Protein AF-Q9NIV6-F1 (afdb_monomer_lite)

Sequence (113 aa):
MPMDESDEDIESDSLSNELERERRGLSKEERRLKNRRKNRCLRGFLQRYDEGATIENGEGKTETSYSATGGLAQSEEDYNFLRNECGLGKRRLILNGDTLTIRKRRKLYIISY

Organism: NCBI:txid1495004

Radius of gyration: 23.46 Å; chains: 1; bounding box: 80×43×37 Å

Secondary structure (DSSP, 8-state):
-------S----S-SHHHHHHHHHS--HHHHHHHHHHHHHHHHHHHTTS---EEEE-TTSPEEEEEE-SSHHHHHHHHHHHHHHTS---GGGEEEETTEEEEEETTEEEEEE-

Structure (mmCIF, N/CA/C/O backbone):
data_AF-Q9NIV6-F1
#
_entry.id   AF-Q9NIV6-F1
#
loop_
_atom_site.group_PDB
_atom_site.id
_atom_site.type_symbol
_atom_site.label_atom_id
_atom_site.label_alt_id
_atom_site.label_comp_id
_atom_site.label_asym_id
_atom_site.label_entity_id
_atom_site.label_seq_id
_atom_site.pdbx_PDB_ins_code
_atom_site.Cartn_x
_atom_site.Cartn_y
_atom_site.Cartn_z
_atom_site.occupancy
_atom_site.B_iso_or_equiv
_atom_site.auth_seq_id
_atom_site.auth_comp_id
_atom_site.auth_asym_id
_atom_site.auth_atom_id
_atom_site.pdbx_PDB_model_num
ATOM 1 N N . MET A 1 1 ? 65.606 -28.482 28.063 1.00 55.81 1 MET A N 1
ATOM 2 C CA . MET A 1 1 ? 64.648 -27.600 27.369 1.00 55.81 1 MET A CA 1
ATOM 3 C C . MET A 1 1 ? 63.784 -28.459 26.461 1.00 55.81 1 MET A C 1
ATOM 5 O O . MET A 1 1 ? 64.338 -28.991 25.507 1.00 55.81 1 MET A O 1
ATOM 9 N N . PRO A 1 2 ? 62.492 -28.645 26.764 1.00 47.53 2 PRO A N 1
ATOM 10 C CA . PRO A 1 2 ? 61.494 -29.042 25.780 1.00 47.53 2 PRO A CA 1
ATOM 11 C C . PRO A 1 2 ? 60.653 -27.816 25.380 1.00 47.53 2 PRO A C 1
ATOM 13 O O . PRO A 1 2 ? 60.210 -27.060 26.241 1.00 47.53 2 PRO A O 1
ATOM 16 N N . MET A 1 3 ? 60.515 -27.593 24.073 1.00 55.62 3 MET A N 1
ATOM 17 C CA . MET A 1 3 ? 59.511 -26.693 23.501 1.00 55.62 3 MET A CA 1
ATOM 18 C C . MET A 1 3 ? 58.144 -27.351 23.687 1.00 55.62 3 MET A C 1
ATOM 20 O O . MET A 1 3 ? 57.978 -28.488 23.247 1.00 55.62 3 MET A O 1
ATOM 24 N N . ASP A 1 4 ? 57.211 -26.656 24.332 1.00 50.91 4 ASP A N 1
ATOM 25 C CA . ASP A 1 4 ? 55.787 -26.987 24.280 1.00 50.91 4 ASP A CA 1
ATOM 26 C C . ASP A 1 4 ? 55.148 -25.984 23.314 1.00 50.91 4 ASP A C 1
ATOM 28 O O . ASP A 1 4 ? 55.119 -24.777 23.566 1.00 50.91 4 ASP A O 1
ATOM 32 N N . GLU A 1 5 ? 54.790 -26.489 22.138 1.00 51.00 5 GLU A N 1
ATOM 33 C CA . GLU A 1 5 ? 53.981 -25.804 21.137 1.00 51.00 5 GLU A CA 1
ATOM 34 C C . GLU A 1 5 ? 52.502 -25.876 21.553 1.00 51.00 5 GLU A C 1
ATOM 36 O O . GLU A 1 5 ? 52.114 -26.758 22.312 1.00 51.00 5 GLU A O 1
ATOM 41 N N . SER A 1 6 ? 51.679 -25.006 20.959 1.00 54.34 6 SER A N 1
ATOM 42 C CA . SER A 1 6 ? 50.201 -24.975 20.955 1.00 54.34 6 SER A CA 1
ATOM 43 C C . SER A 1 6 ? 49.475 -24.366 22.166 1.00 54.34 6 SER A C 1
ATOM 45 O O . SER A 1 6 ? 49.278 -25.006 23.189 1.00 54.34 6 SER A O 1
ATOM 47 N N . ASP A 1 7 ? 49.039 -23.109 22.017 1.00 51.19 7 ASP A N 1
ATOM 48 C CA . ASP A 1 7 ? 47.619 -22.733 21.826 1.00 51.19 7 ASP A CA 1
ATOM 49 C C . ASP A 1 7 ? 47.453 -21.215 22.021 1.00 51.19 7 ASP A C 1
ATOM 51 O O . ASP A 1 7 ? 47.022 -20.747 23.071 1.00 51.19 7 ASP A O 1
ATOM 55 N N . GLU A 1 8 ? 47.778 -20.425 20.995 1.00 48.47 8 GLU A N 1
ATOM 56 C CA . GLU A 1 8 ? 47.288 -19.046 20.905 1.00 48.47 8 GLU A CA 1
ATOM 57 C C . GLU A 1 8 ? 46.735 -18.784 19.496 1.00 48.47 8 GLU A C 1
ATOM 59 O O . GLU A 1 8 ? 47.408 -18.957 18.479 1.00 48.47 8 GLU A O 1
ATOM 64 N N . ASP A 1 9 ? 45.463 -18.384 19.499 1.00 50.97 9 ASP A N 1
ATOM 65 C CA . ASP A 1 9 ? 44.781 -17.565 18.501 1.00 50.97 9 ASP A CA 1
ATOM 66 C C . ASP A 1 9 ? 44.395 -18.201 17.156 1.00 50.97 9 ASP A C 1
ATOM 68 O O . ASP A 1 9 ? 44.767 -17.747 16.073 1.00 50.97 9 ASP A O 1
ATOM 72 N N . ILE A 1 10 ? 43.456 -19.157 17.204 1.00 49.16 10 ILE A N 1
ATOM 73 C CA . ILE A 1 10 ? 42.452 -19.253 16.130 1.00 49.16 10 ILE A CA 1
ATOM 74 C C . ILE A 1 10 ? 41.520 -18.043 16.278 1.00 49.16 10 ILE A C 1
ATOM 76 O O . ILE A 1 10 ? 40.480 -18.092 16.941 1.00 49.16 10 ILE A O 1
ATOM 80 N N . GLU A 1 11 ? 41.905 -16.932 15.649 1.00 47.06 11 GLU A N 1
ATOM 81 C CA . GLU A 1 11 ? 40.997 -15.828 15.362 1.00 47.06 11 GLU A CA 1
ATOM 82 C C . GLU A 1 11 ? 39.863 -16.327 14.457 1.00 47.06 11 GLU A C 1
ATOM 84 O O . GLU A 1 11 ? 39.944 -16.382 13.233 1.00 47.06 11 GLU A O 1
ATOM 89 N N . SER A 1 12 ? 38.784 -16.713 15.130 1.00 47.78 12 SER A N 1
ATOM 90 C CA . SER A 1 12 ? 37.422 -16.269 14.861 1.00 47.78 12 SER A CA 1
ATOM 91 C C . SER A 1 12 ? 36.996 -16.262 13.389 1.00 47.78 12 SER A C 1
ATOM 93 O O . SER A 1 12 ? 37.143 -15.288 12.652 1.00 47.78 12 SER A O 1
ATOM 95 N N . ASP A 1 13 ? 36.339 -17.360 13.044 1.00 47.62 13 ASP A N 1
ATOM 96 C CA . ASP A 1 13 ? 35.415 -17.680 11.954 1.00 47.62 13 ASP A CA 1
ATOM 97 C C . ASP A 1 13 ? 34.403 -16.557 11.568 1.00 47.62 13 ASP A C 1
ATOM 99 O O . ASP A 1 13 ? 33.182 -16.720 11.622 1.00 47.62 13 ASP A O 1
ATOM 103 N N . SER A 1 14 ? 34.886 -15.358 11.216 1.00 53.38 14 SER A N 1
ATOM 104 C CA . SER A 1 14 ? 34.078 -14.123 11.193 1.00 53.38 14 SER A CA 1
ATOM 105 C C . SER A 1 14 ? 34.157 -13.290 9.905 1.00 53.38 14 SER A C 1
ATOM 107 O O . SER A 1 14 ? 33.494 -12.258 9.814 1.00 53.38 14 SER A O 1
ATOM 109 N N . LEU A 1 15 ? 34.841 -13.763 8.855 1.00 47.44 15 LEU A N 1
ATOM 110 C CA . LEU A 1 15 ? 34.858 -13.092 7.538 1.00 47.44 15 LEU A CA 1
ATOM 111 C C . LEU A 1 15 ? 34.036 -13.809 6.451 1.00 47.44 15 LEU A C 1
ATOM 113 O O . LEU A 1 15 ? 33.582 -13.178 5.493 1.00 47.44 15 LEU A O 1
ATOM 117 N N . SER A 1 16 ? 33.762 -15.107 6.601 1.00 50.03 16 SER A N 1
ATOM 118 C CA . SER A 1 16 ? 33.111 -15.908 5.547 1.00 50.03 16 SER A CA 1
ATOM 119 C C . SER A 1 16 ? 31.611 -15.612 5.379 1.00 50.03 16 SER A C 1
ATOM 121 O O . SER A 1 16 ? 31.064 -15.736 4.284 1.00 50.03 16 SER A O 1
ATOM 123 N N . ASN A 1 17 ? 30.936 -15.145 6.434 1.00 53.22 17 ASN A N 1
ATOM 124 C CA . ASN A 1 17 ? 29.480 -14.938 6.441 1.00 53.22 17 ASN A CA 1
ATOM 125 C C . ASN A 1 17 ? 29.044 -13.567 5.861 1.00 53.22 17 ASN A C 1
ATOM 127 O O . ASN A 1 17 ? 27.891 -13.395 5.447 1.00 53.22 17 ASN A O 1
ATOM 131 N N . GLU A 1 18 ? 29.942 -12.570 5.807 1.00 49.38 18 GLU A N 1
ATOM 132 C CA . GLU A 1 18 ? 29.672 -11.285 5.132 1.00 49.38 18 GLU A CA 1
ATOM 133 C C . GLU A 1 18 ? 29.857 -11.383 3.609 1.00 49.38 18 GLU A C 1
ATOM 135 O O . GLU A 1 18 ? 28.992 -10.910 2.867 1.00 49.38 18 GLU A O 1
ATOM 140 N N . LEU A 1 19 ? 30.881 -12.101 3.135 1.00 50.09 19 LEU A N 1
ATOM 141 C CA . LEU A 1 19 ? 31.146 -12.318 1.705 1.00 50.09 19 LEU A CA 1
ATOM 142 C C . LEU A 1 19 ? 30.066 -13.166 1.003 1.00 50.09 19 LEU A C 1
ATOM 144 O O . LEU A 1 19 ? 29.680 -12.875 -0.134 1.00 50.09 19 LEU A O 1
ATOM 148 N N . GLU A 1 20 ? 29.498 -14.175 1.672 1.00 48.34 20 GLU A N 1
ATOM 149 C CA . GLU A 1 20 ? 28.370 -14.942 1.113 1.00 48.34 20 GLU A CA 1
ATOM 150 C C . GLU A 1 20 ? 27.058 -14.138 1.056 1.00 48.34 20 GLU A C 1
ATOM 152 O O . GLU A 1 20 ? 26.230 -14.343 0.160 1.00 48.34 20 GLU A O 1
ATOM 157 N N . ARG A 1 21 ? 26.874 -13.164 1.960 1.00 52.88 21 ARG A N 1
ATOM 158 C CA . ARG A 1 21 ? 25.747 -12.217 1.913 1.00 52.88 21 ARG A CA 1
ATOM 159 C C . ARG A 1 21 ? 25.842 -11.247 0.740 1.00 52.88 21 ARG A C 1
ATOM 161 O O . ARG A 1 21 ? 24.794 -10.860 0.215 1.00 52.88 21 ARG A O 1
ATOM 168 N N . GLU A 1 22 ? 27.052 -10.871 0.341 1.00 50.81 22 GLU A N 1
ATOM 169 C CA . GLU A 1 22 ? 27.306 -10.010 -0.820 1.00 50.81 22 GLU A CA 1
ATOM 170 C C . GLU A 1 22 ? 27.133 -10.762 -2.145 1.00 50.81 22 GLU A C 1
ATOM 172 O O . GLU A 1 22 ? 26.569 -10.215 -3.090 1.00 50.81 22 GLU A O 1
ATOM 177 N N . ARG A 1 23 ? 27.488 -12.054 -2.204 1.00 53.28 23 ARG A N 1
ATOM 178 C CA . ARG A 1 23 ? 27.339 -12.874 -3.423 1.00 53.28 23 ARG A CA 1
ATOM 179 C C . ARG A 1 23 ? 25.893 -13.197 -3.826 1.00 53.28 23 ARG A C 1
ATOM 181 O O . ARG A 1 23 ? 25.668 -13.632 -4.953 1.00 53.28 23 ARG A O 1
ATOM 188 N N . ARG A 1 24 ? 24.899 -13.003 -2.947 1.00 59.06 24 ARG A N 1
ATOM 189 C CA . ARG A 1 24 ? 23.476 -13.315 -3.230 1.00 59.06 24 ARG A CA 1
ATOM 190 C C . ARG A 1 24 ? 22.490 -12.184 -2.930 1.00 59.06 24 ARG A C 1
ATOM 192 O O . ARG A 1 24 ? 21.290 -12.349 -3.155 1.00 59.06 24 ARG A O 1
ATOM 199 N N . GLY A 1 25 ? 22.941 -11.037 -2.422 1.00 61.38 25 GLY A N 1
ATOM 200 C CA . GLY A 1 25 ? 22.039 -9.971 -1.996 1.00 61.38 25 GLY A CA 1
ATOM 201 C C . GLY A 1 25 ? 22.584 -8.573 -2.238 1.00 61.38 25 GLY A C 1
ATOM 202 O O . GLY A 1 25 ? 23.757 -8.316 -2.028 1.00 61.38 25 GLY A O 1
ATOM 203 N N . LEU A 1 26 ? 21.674 -7.655 -2.586 1.00 65.50 26 LEU A N 1
ATOM 204 C CA . LEU A 1 26 ? 21.927 -6.211 -2.672 1.00 65.50 26 LEU A CA 1
ATOM 205 C C . LEU A 1 26 ? 22.764 -5.719 -1.481 1.00 65.50 26 LEU A C 1
ATOM 207 O O . LEU A 1 26 ? 22.469 -6.103 -0.337 1.00 65.50 26 LEU A O 1
ATOM 211 N N . SER A 1 27 ? 23.714 -4.821 -1.739 1.00 79.31 27 SER A N 1
ATOM 212 C CA . SER A 1 27 ? 24.533 -4.155 -0.721 1.00 79.31 27 SER A CA 1
ATOM 213 C C . SER A 1 27 ? 23.661 -3.458 0.336 1.00 79.31 27 SER A C 1
ATOM 215 O O . SER A 1 27 ? 22.504 -3.088 0.090 1.00 79.31 27 SER A O 1
ATOM 217 N N . LYS A 1 28 ? 24.204 -3.253 1.547 1.00 79.31 28 LYS A N 1
ATOM 218 C CA . LYS A 1 28 ? 23.530 -2.504 2.629 1.00 79.31 28 LYS A CA 1
ATOM 219 C C . LYS A 1 28 ? 23.025 -1.142 2.118 1.00 79.31 28 LYS A C 1
ATOM 221 O O . LYS A 1 28 ? 21.909 -0.737 2.462 1.00 79.31 28 LYS A O 1
ATOM 226 N N . GLU A 1 29 ? 23.790 -0.467 1.263 1.00 79.75 29 GLU A N 1
ATOM 227 C CA . GLU A 1 29 ? 23.416 0.824 0.672 1.00 79.75 29 GLU A CA 1
ATOM 228 C C . GLU A 1 29 ? 22.297 0.703 -0.363 1.00 79.75 29 GLU A C 1
ATOM 230 O O . GLU A 1 29 ? 21.302 1.429 -0.293 1.00 79.75 29 GLU A O 1
ATOM 235 N N . GLU A 1 30 ? 22.381 -0.278 -1.257 1.00 78.94 30 GLU A N 1
ATOM 236 C CA . GLU A 1 30 ? 21.348 -0.544 -2.259 1.00 78.94 30 GLU A CA 1
ATOM 237 C C . GLU A 1 30 ? 20.009 -0.916 -1.610 1.00 78.94 30 GLU A C 1
ATOM 239 O O . GLU A 1 30 ? 18.945 -0.449 -2.031 1.00 78.94 30 GLU A O 1
ATOM 244 N N . ARG A 1 31 ? 20.034 -1.691 -0.516 1.00 80.12 31 ARG A N 1
ATOM 245 C CA . ARG A 1 31 ? 18.834 -1.999 0.282 1.00 80.12 31 ARG A CA 1
ATOM 246 C C . ARG A 1 31 ? 18.219 -0.737 0.879 1.00 80.12 31 ARG A C 1
ATOM 248 O O . ARG A 1 31 ? 16.994 -0.579 0.851 1.00 80.12 31 ARG A O 1
ATOM 255 N N . ARG A 1 32 ? 19.044 0.173 1.411 1.00 81.75 32 ARG A N 1
ATOM 256 C CA . ARG A 1 32 ? 18.583 1.468 1.942 1.00 81.75 32 ARG A CA 1
ATOM 257 C C . ARG A 1 32 ? 17.961 2.315 0.835 1.00 81.75 32 ARG A C 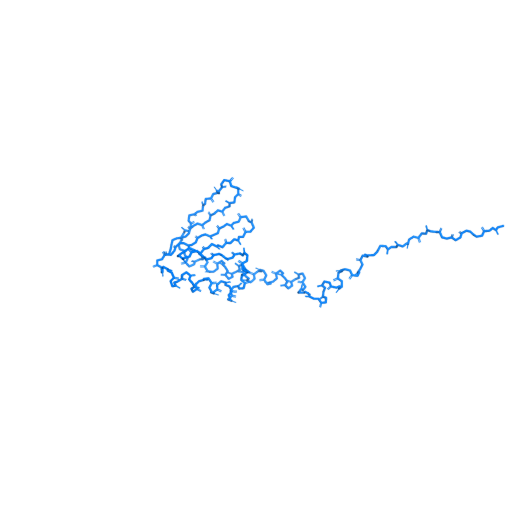1
ATOM 259 O O . ARG A 1 32 ? 16.864 2.841 1.030 1.00 81.75 32 ARG A O 1
ATOM 266 N N . LEU A 1 33 ? 18.607 2.402 -0.326 1.00 84.38 33 LEU A N 1
ATOM 267 C CA . LEU A 1 33 ? 18.133 3.184 -1.467 1.00 84.38 33 LEU A CA 1
ATOM 268 C C . LEU A 1 33 ? 16.804 2.642 -2.010 1.00 84.38 33 LEU A C 1
ATOM 270 O O . LEU A 1 33 ? 15.847 3.399 -2.192 1.00 84.38 33 LEU A O 1
ATOM 274 N N . LYS A 1 34 ? 16.698 1.316 -2.156 1.00 82.12 34 LYS A N 1
ATOM 275 C CA . LYS A 1 34 ? 15.464 0.631 -2.550 1.00 82.12 34 LYS A CA 1
ATOM 276 C C . LYS A 1 34 ? 14.340 0.933 -1.562 1.00 82.12 34 LYS A C 1
ATOM 278 O O . LYS A 1 34 ? 13.267 1.365 -1.970 1.00 82.12 34 LYS A O 1
ATOM 283 N N . ASN A 1 35 ? 14.588 0.810 -0.258 1.00 84.19 35 ASN A N 1
ATOM 284 C CA . ASN A 1 35 ? 13.589 1.129 0.766 1.00 84.19 35 ASN A CA 1
ATOM 285 C C . ASN A 1 35 ? 13.173 2.610 0.770 1.00 84.19 35 ASN A C 1
ATOM 287 O O . ASN A 1 35 ? 11.995 2.904 0.979 1.00 84.19 35 ASN A O 1
ATOM 291 N N . ARG A 1 36 ? 14.102 3.543 0.516 1.00 86.38 36 ARG A N 1
ATOM 292 C CA . ARG A 1 36 ? 13.786 4.973 0.357 1.00 86.38 36 ARG A CA 1
ATOM 293 C C . ARG A 1 36 ? 12.845 5.208 -0.825 1.00 86.38 36 ARG A C 1
ATOM 295 O O . ARG A 1 36 ? 11.843 5.894 -0.642 1.00 86.38 36 ARG A O 1
ATOM 302 N N . ARG A 1 37 ? 13.106 4.590 -1.984 1.00 87.12 37 ARG A N 1
ATOM 303 C CA . ARG A 1 37 ? 12.227 4.675 -3.168 1.00 87.12 37 ARG A CA 1
ATOM 304 C C . ARG A 1 37 ? 10.822 4.143 -2.874 1.00 87.12 37 ARG A C 1
ATOM 306 O O . ARG A 1 37 ? 9.855 4.866 -3.090 1.00 87.12 37 ARG A O 1
ATOM 313 N N . LYS A 1 38 ? 10.706 2.954 -2.265 1.00 87.12 38 LYS A N 1
ATOM 314 C CA . LYS A 1 38 ? 9.400 2.378 -1.874 1.00 87.12 38 LYS A CA 1
ATOM 315 C C . LYS A 1 38 ? 8.623 3.288 -0.924 1.00 87.12 38 LYS A C 1
ATOM 317 O O . LYS A 1 38 ? 7.425 3.488 -1.080 1.00 87.12 38 LYS A O 1
ATOM 322 N N . ASN A 1 39 ? 9.307 3.846 0.076 1.00 86.19 39 ASN A N 1
ATOM 323 C CA . ASN A 1 39 ? 8.681 4.747 1.041 1.00 86.19 39 ASN A CA 1
ATOM 324 C C . ASN A 1 39 ? 8.249 6.074 0.408 1.00 86.19 39 ASN A C 1
ATOM 326 O O . ASN A 1 39 ? 7.234 6.617 0.831 1.00 86.19 39 ASN A O 1
ATOM 330 N N . ARG A 1 40 ? 9.006 6.594 -0.566 1.00 88.75 40 ARG A N 1
ATOM 331 C CA . ARG A 1 40 ? 8.635 7.796 -1.321 1.00 88.75 40 ARG A CA 1
ATOM 332 C C . ARG A 1 40 ? 7.386 7.544 -2.166 1.00 88.75 40 ARG A C 1
ATOM 334 O O . ARG A 1 40 ? 6.457 8.330 -2.073 1.00 88.75 40 ARG A O 1
ATOM 341 N N . CYS A 1 41 ? 7.350 6.427 -2.894 1.00 89.25 41 CYS A N 1
ATOM 342 C CA . CYS A 1 41 ? 6.197 6.012 -3.698 1.00 89.25 41 CYS A CA 1
ATOM 343 C C . CYS A 1 41 ? 4.933 5.872 -2.837 1.00 89.25 41 CYS A C 1
ATOM 345 O O . CYS A 1 41 ? 3.930 6.518 -3.107 1.00 89.25 41 CYS A O 1
ATOM 347 N N . LEU A 1 42 ? 5.027 5.144 -1.716 1.00 87.88 42 LEU A N 1
ATOM 348 C CA . LEU A 1 42 ? 3.916 5.006 -0.771 1.00 87.88 42 LEU A CA 1
ATOM 349 C C . LEU A 1 42 ? 3.446 6.357 -0.211 1.00 87.88 42 LEU A C 1
ATOM 351 O O . LEU A 1 42 ? 2.253 6.568 -0.068 1.00 87.88 42 LEU A O 1
ATOM 355 N N . ARG A 1 43 ? 4.366 7.270 0.128 1.00 86.69 43 ARG A N 1
ATOM 356 C CA . ARG A 1 43 ? 3.982 8.605 0.614 1.00 86.69 43 ARG A CA 1
ATOM 357 C C . ARG A 1 43 ? 3.230 9.401 -0.449 1.00 86.69 43 ARG A C 1
ATOM 359 O O . ARG A 1 43 ? 2.220 9.993 -0.109 1.00 86.69 43 ARG A O 1
ATOM 366 N N . GLY A 1 44 ? 3.707 9.396 -1.694 1.00 86.62 44 GLY A N 1
ATOM 367 C CA . GLY A 1 44 ? 3.028 10.080 -2.798 1.00 86.62 44 GLY A CA 1
ATOM 368 C C . GLY A 1 44 ? 1.661 9.472 -3.111 1.00 86.62 44 GLY A C 1
ATOM 369 O O . GLY A 1 44 ? 0.726 10.200 -3.408 1.00 86.62 44 GLY A O 1
ATOM 370 N N . PHE A 1 45 ? 1.526 8.151 -2.979 1.00 87.19 45 PHE A N 1
ATOM 371 C CA . PHE A 1 45 ? 0.240 7.469 -3.091 1.00 87.19 45 PHE A CA 1
ATOM 372 C C . PHE A 1 45 ? -0.731 7.895 -1.981 1.00 87.19 45 PHE A C 1
ATOM 374 O O . PHE A 1 45 ? -1.839 8.320 -2.271 1.00 87.19 45 PHE A O 1
ATOM 381 N N . LEU A 1 46 ? -0.293 7.862 -0.717 1.00 85.25 46 LEU A N 1
ATOM 382 C CA . LEU A 1 46 ? -1.131 8.256 0.421 1.00 85.25 46 LEU A CA 1
ATOM 383 C C . LEU A 1 46 ? -1.520 9.741 0.402 1.00 85.25 46 LEU A C 1
ATOM 385 O O . LEU A 1 46 ? -2.559 10.086 0.939 1.00 85.25 46 LEU A O 1
ATOM 389 N N . GLN A 1 47 ? -0.716 10.609 -0.220 1.00 83.50 47 GLN A N 1
ATOM 390 C CA . GLN A 1 47 ? -1.053 12.025 -0.419 1.00 83.50 47 GLN A CA 1
ATOM 391 C C . GLN A 1 47 ? -2.235 12.253 -1.371 1.00 83.50 47 GLN A C 1
ATOM 393 O O . GLN A 1 47 ? -2.737 13.368 -1.421 1.00 83.50 47 GLN A O 1
ATOM 398 N N . ARG A 1 48 ? -2.654 11.240 -2.143 1.00 81.44 48 ARG A N 1
ATOM 399 C CA . ARG A 1 48 ? -3.835 11.335 -3.016 1.00 81.44 48 ARG A CA 1
ATOM 400 C C . ARG A 1 48 ? -5.151 11.257 -2.245 1.00 81.44 48 ARG A C 1
ATOM 402 O O . ARG A 1 48 ? -6.171 11.655 -2.789 1.00 81.44 48 ARG A O 1
ATOM 409 N N . TYR A 1 49 ? -5.124 10.718 -1.029 1.00 75.38 49 TYR A N 1
ATOM 410 C CA . TYR A 1 49 ? -6.288 10.631 -0.158 1.00 75.38 49 TYR A CA 1
ATOM 411 C C . TYR A 1 49 ? -6.221 11.795 0.833 1.00 75.38 49 TYR A C 1
ATOM 413 O O . TYR A 1 49 ? -5.183 11.995 1.474 1.00 75.38 49 TYR A O 1
ATOM 421 N N . ASP A 1 50 ? -7.307 12.564 0.933 1.00 61.12 50 ASP A N 1
ATOM 422 C CA . ASP A 1 50 ? -7.442 13.655 1.906 1.00 61.12 50 ASP A CA 1
ATOM 423 C C . ASP A 1 50 ? -7.329 13.145 3.359 1.00 61.12 50 ASP A C 1
ATOM 425 O O . ASP A 1 50 ? -7.340 11.937 3.605 1.00 61.12 50 ASP A O 1
ATOM 429 N N . GLU A 1 51 ? -7.144 14.078 4.308 1.00 64.50 51 GLU A N 1
ATOM 430 C CA . GLU A 1 51 ? -6.754 13.870 5.717 1.00 64.50 51 GLU A CA 1
ATOM 431 C C . GLU A 1 51 ? -7.241 12.546 6.335 1.00 64.50 51 GLU A C 1
ATOM 433 O O . GLU A 1 51 ? -8.344 12.430 6.865 1.00 64.50 51 GLU A O 1
ATOM 438 N N . GLY A 1 52 ? -6.371 11.533 6.309 1.00 67.94 52 GLY A N 1
ATOM 439 C CA . GLY A 1 52 ? -6.642 10.261 6.965 1.00 67.94 52 GLY A CA 1
ATOM 440 C C . GLY A 1 52 ? -6.731 10.433 8.479 1.00 67.94 52 GLY A C 1
ATOM 441 O O . GLY A 1 52 ? -5.803 10.948 9.116 1.00 67.94 52 GLY A O 1
ATOM 442 N N . ALA A 1 53 ? -7.818 9.948 9.073 1.00 74.00 53 ALA A N 1
ATOM 443 C CA . ALA A 1 53 ? -7.995 9.947 10.517 1.00 74.00 53 ALA A CA 1
ATOM 444 C C . ALA A 1 53 ? -6.941 9.032 11.148 1.00 74.00 53 ALA A C 1
ATOM 446 O O . ALA A 1 53 ? -6.876 7.841 10.845 1.00 74.00 53 ALA A O 1
ATOM 447 N N . THR A 1 54 ? -6.081 9.595 11.999 1.00 79.38 54 THR A N 1
ATOM 448 C CA . THR A 1 54 ? -4.993 8.852 12.642 1.00 79.38 54 THR A CA 1
ATOM 449 C C . THR A 1 54 ? -5.311 8.602 14.112 1.00 79.38 54 THR A C 1
ATOM 451 O O . THR A 1 54 ? -5.496 9.549 14.869 1.00 79.38 54 THR A O 1
ATOM 454 N N . ILE A 1 55 ? -5.348 7.334 14.517 1.00 80.44 55 ILE A N 1
ATOM 455 C CA . ILE A 1 55 ? -5.694 6.878 15.867 1.00 80.44 55 ILE A CA 1
ATOM 456 C C . ILE A 1 55 ? -4.612 5.902 16.350 1.00 80.44 55 ILE A C 1
ATOM 458 O O . ILE A 1 55 ? -4.023 5.162 15.562 1.00 80.44 55 ILE A O 1
ATOM 462 N N . GLU A 1 56 ? -4.302 5.892 17.646 1.00 80.06 56 GLU A N 1
ATOM 463 C CA . GLU A 1 56 ? -3.488 4.825 18.235 1.00 80.06 56 GLU A CA 1
ATOM 464 C C . GLU A 1 56 ? -4.376 3.643 18.637 1.00 80.06 56 GLU A C 1
ATOM 466 O O . GLU A 1 56 ? -5.297 3.785 19.437 1.00 80.06 56 GLU A O 1
ATOM 471 N N . ASN A 1 57 ? -4.091 2.464 18.087 1.00 74.81 57 ASN A N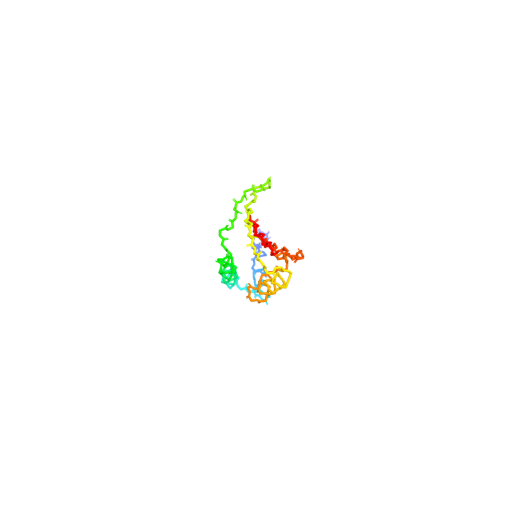 1
ATOM 472 C CA . ASN A 1 57 ? -4.783 1.231 18.452 1.00 74.81 57 ASN A CA 1
ATOM 473 C C . ASN A 1 57 ? -4.314 0.697 19.808 1.00 74.81 57 ASN A C 1
ATOM 475 O O . ASN A 1 57 ? -3.189 0.956 20.236 1.00 74.81 57 ASN A O 1
ATOM 479 N N . GLY A 1 58 ? -5.121 -0.184 20.414 1.00 68.00 58 GLY A N 1
ATOM 480 C CA . GLY A 1 58 ? -4.826 -0.856 21.691 1.00 68.00 58 GLY A CA 1
ATOM 481 C C . GLY A 1 58 ? -3.529 -1.683 21.730 1.00 68.00 58 GLY A C 1
ATOM 482 O O . GLY A 1 58 ? -3.066 -2.052 22.802 1.00 68.00 58 GLY A O 1
ATOM 483 N N . GLU A 1 59 ? -2.897 -1.935 20.579 1.00 73.62 59 GLU A N 1
ATOM 484 C CA . GLU A 1 59 ? -1.571 -2.564 20.469 1.00 73.62 59 GLU A CA 1
ATOM 485 C C . GLU A 1 59 ? -0.396 -1.554 20.462 1.00 73.62 59 GLU A C 1
ATOM 487 O O . GLU A 1 59 ? 0.746 -1.936 20.194 1.00 73.62 59 GLU A O 1
ATOM 492 N N . GLY A 1 60 ? -0.654 -0.255 20.663 1.00 78.62 60 GLY A N 1
ATOM 493 C CA . GLY A 1 60 ? 0.352 0.816 20.577 1.00 78.62 60 GLY A CA 1
ATOM 494 C C . GLY A 1 60 ? 0.844 1.096 19.149 1.00 78.62 60 GLY A C 1
ATOM 495 O O . GLY A 1 60 ? 1.968 1.563 18.941 1.00 78.62 60 GLY A O 1
ATOM 496 N N . LYS A 1 61 ? 0.038 0.751 18.136 1.00 81.00 61 LYS A N 1
ATOM 497 C CA . LYS A 1 61 ? 0.318 1.027 16.718 1.00 81.00 61 LYS A CA 1
ATOM 498 C C . LYS A 1 61 ? -0.519 2.206 16.252 1.00 81.00 61 LYS A C 1
ATOM 500 O O . LYS A 1 61 ? -1.702 2.274 16.557 1.00 81.00 61 LYS A O 1
ATOM 505 N N . THR A 1 62 ? 0.079 3.075 15.447 1.00 83.00 62 THR A N 1
ATOM 506 C CA . THR A 1 62 ? -0.643 4.173 14.805 1.00 83.00 62 THR A CA 1
ATOM 507 C C . THR A 1 62 ? -1.394 3.643 13.587 1.00 83.00 62 THR A C 1
ATOM 509 O O . THR A 1 62 ? -0.764 3.173 12.638 1.00 83.00 62 THR A O 1
ATOM 512 N N . GLU A 1 63 ? -2.713 3.703 13.607 1.00 86.62 63 GLU A N 1
ATOM 513 C CA . GLU A 1 63 ? -3.587 3.411 12.479 1.00 86.62 63 GLU A CA 1
ATOM 514 C C . GLU A 1 63 ? -4.010 4.716 11.813 1.00 86.62 63 GLU A C 1
ATOM 516 O O . GLU A 1 63 ? -4.394 5.661 12.492 1.00 86.62 63 GLU A O 1
ATOM 521 N N . THR A 1 64 ? -3.903 4.789 10.492 1.00 86.38 64 THR A N 1
ATOM 522 C CA . THR A 1 64 ? -4.423 5.904 9.705 1.00 86.38 64 THR A CA 1
ATOM 523 C C . THR A 1 64 ? -5.426 5.358 8.706 1.00 86.38 64 THR A C 1
ATOM 525 O O . THR A 1 64 ? -5.056 4.553 7.846 1.00 86.38 64 THR A O 1
ATOM 528 N N . SER A 1 65 ? -6.666 5.811 8.815 1.00 86.81 65 SER A N 1
ATOM 529 C CA . SER A 1 65 ? -7.777 5.350 7.992 1.00 86.81 65 SER A CA 1
ATOM 530 C C . SER A 1 65 ? -8.176 6.427 6.992 1.00 86.81 65 SER A C 1
ATOM 532 O O . SER A 1 65 ? -8.337 7.590 7.356 1.00 86.81 65 SER A O 1
ATOM 534 N N . TYR A 1 66 ? -8.318 6.030 5.733 1.00 87.62 66 TYR A N 1
ATOM 535 C CA . TYR A 1 66 ? -8.716 6.874 4.615 1.00 87.62 66 TYR A CA 1
ATOM 536 C C . TYR A 1 66 ? -10.006 6.333 4.007 1.00 87.62 66 TYR A C 1
ATOM 538 O O . TYR A 1 66 ? -10.179 5.119 3.887 1.00 87.62 66 TYR A O 1
ATOM 546 N N . SER A 1 67 ? -10.883 7.239 3.592 1.00 83.69 67 SER A N 1
ATOM 547 C CA . SER A 1 67 ? -12.080 6.935 2.812 1.00 83.69 67 SER A CA 1
ATOM 548 C C . SER A 1 67 ? -11.877 7.368 1.361 1.00 83.69 67 SER A C 1
ATOM 550 O O . SER A 1 67 ? -11.511 8.516 1.105 1.00 83.69 67 SER A O 1
ATOM 552 N N . ALA A 1 68 ? -12.135 6.464 0.428 1.00 82.56 68 ALA A N 1
ATOM 553 C CA . ALA A 1 68 ? -12.128 6.672 -1.012 1.00 82.56 68 ALA A CA 1
ATOM 554 C C . ALA A 1 68 ? -13.493 6.262 -1.596 1.00 82.56 68 ALA A C 1
ATOM 556 O O . ALA A 1 68 ? -14.310 5.690 -0.886 1.00 82.56 68 ALA A O 1
ATOM 557 N N . THR A 1 69 ? -13.769 6.605 -2.857 1.00 80.94 69 THR A N 1
ATOM 558 C CA . THR A 1 69 ? -15.095 6.413 -3.484 1.00 80.94 69 THR A CA 1
ATOM 559 C C . THR A 1 69 ? -15.107 5.447 -4.673 1.00 80.94 69 THR A C 1
ATOM 561 O O . THR A 1 69 ? -16.140 5.298 -5.326 1.00 80.94 69 THR A O 1
ATOM 564 N N . GLY A 1 70 ? -13.976 4.830 -5.024 1.00 76.75 70 GLY A N 1
ATOM 565 C CA . GLY A 1 70 ? -13.865 4.019 -6.244 1.00 76.75 70 GLY A CA 1
ATOM 566 C C . GLY A 1 70 ? -14.231 2.544 -6.116 1.00 76.75 70 GLY A C 1
ATOM 567 O O . GLY A 1 70 ? -14.101 1.817 -7.104 1.00 76.75 70 GLY A O 1
ATOM 568 N N . GLY A 1 71 ? -14.672 2.086 -4.943 1.00 86.06 71 GLY A N 1
ATOM 569 C CA . GLY A 1 71 ? -15.047 0.699 -4.686 1.00 86.06 71 GLY A CA 1
ATOM 570 C C . GLY A 1 71 ? -13.975 -0.345 -5.037 1.00 86.06 71 GLY A C 1
ATOM 571 O O . GLY A 1 71 ? -12.771 -0.089 -5.071 1.00 86.06 71 GLY A O 1
ATOM 572 N N . LEU A 1 72 ? -14.450 -1.561 -5.327 1.00 87.88 72 LEU A N 1
ATOM 573 C CA . LEU A 1 72 ? -13.640 -2.764 -5.576 1.00 87.88 72 LEU A CA 1
ATOM 574 C C . LEU A 1 72 ? -12.666 -2.651 -6.762 1.00 87.88 72 LEU A C 1
ATOM 576 O O . LEU A 1 72 ? -11.550 -3.155 -6.699 1.00 87.88 72 LEU A O 1
ATOM 580 N N . ALA A 1 73 ? -13.073 -2.002 -7.854 1.00 87.06 73 ALA A N 1
ATOM 581 C CA . ALA A 1 73 ? -12.214 -1.884 -9.034 1.00 87.06 73 ALA A CA 1
ATOM 582 C C . ALA A 1 73 ? -10.988 -1.007 -8.736 1.00 87.06 73 ALA A C 1
ATOM 584 O O . ALA A 1 73 ? -9.859 -1.375 -9.064 1.00 87.06 73 ALA A O 1
ATOM 585 N N . GLN A 1 74 ? -11.195 0.118 -8.043 1.00 87.94 74 GLN A N 1
ATOM 586 C CA . GLN A 1 74 ? -10.101 1.010 -7.675 1.00 87.94 74 GLN A CA 1
ATOM 587 C C . GLN A 1 74 ? -9.208 0.396 -6.585 1.00 87.94 74 GLN A C 1
ATOM 589 O O . GLN A 1 74 ? -7.987 0.551 -6.638 1.00 87.94 74 GLN A O 1
ATOM 594 N N . SER A 1 75 ? -9.776 -0.371 -5.644 1.00 88.50 75 SER A N 1
ATOM 595 C CA . SER A 1 75 ? -8.989 -1.060 -4.613 1.00 88.50 75 SER A CA 1
ATOM 596 C C . SER A 1 75 ? -8.019 -2.096 -5.211 1.00 88.50 75 SER A C 1
ATOM 598 O O . SER A 1 75 ? -6.870 -2.209 -4.765 1.00 88.50 75 SER A O 1
ATOM 600 N N . GLU A 1 76 ? -8.434 -2.816 -6.259 1.00 90.38 76 GLU A N 1
ATOM 601 C CA . GLU A 1 76 ? -7.582 -3.749 -7.004 1.00 90.38 76 GLU A CA 1
ATOM 602 C C . GLU A 1 76 ? -6.488 -3.037 -7.809 1.00 90.38 76 GLU A C 1
ATOM 604 O O . GLU A 1 76 ? -5.323 -3.458 -7.780 1.00 90.38 76 GLU A O 1
ATO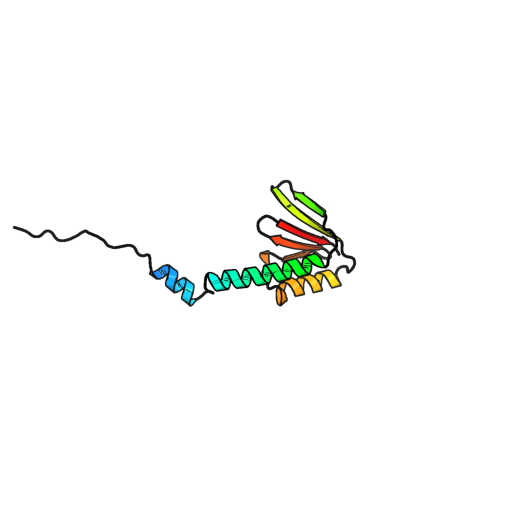M 609 N N . GLU A 1 77 ? -6.830 -1.950 -8.505 1.00 90.25 77 GLU A N 1
ATOM 610 C CA . GLU A 1 77 ? -5.864 -1.119 -9.234 1.00 90.25 77 GLU A CA 1
ATOM 611 C C . GLU A 1 77 ? -4.784 -0.573 -8.297 1.00 90.25 77 GLU A C 1
ATOM 613 O O . GLU A 1 77 ? -3.586 -0.717 -8.565 1.00 90.25 77 GLU A O 1
ATOM 618 N N . ASP A 1 78 ? -5.189 -0.044 -7.146 1.00 89.19 78 ASP A N 1
ATOM 619 C CA . ASP A 1 78 ? -4.281 0.523 -6.157 1.00 89.19 78 ASP A CA 1
ATOM 620 C C . ASP A 1 78 ? -3.417 -0.544 -5.473 1.00 89.19 78 ASP A C 1
ATOM 622 O O . ASP A 1 78 ? -2.214 -0.344 -5.252 1.00 89.19 78 ASP A O 1
ATOM 626 N N . TYR A 1 79 ? -3.972 -1.731 -5.209 1.00 90.25 79 TYR A N 1
ATOM 627 C CA . TYR A 1 79 ? -3.187 -2.880 -4.760 1.00 90.25 79 TYR A CA 1
ATOM 628 C C . TYR A 1 79 ? -2.102 -3.249 -5.783 1.00 90.25 79 TYR A C 1
ATOM 630 O O . TYR A 1 79 ? -0.934 -3.455 -5.418 1.00 90.25 79 TYR A O 1
ATOM 638 N N . ASN A 1 80 ? -2.471 -3.314 -7.064 1.00 90.06 80 ASN A N 1
ATOM 639 C CA . ASN A 1 80 ? -1.555 -3.644 -8.150 1.00 90.06 80 ASN A CA 1
ATOM 640 C C . ASN A 1 80 ? -0.480 -2.566 -8.328 1.00 90.06 80 ASN A C 1
ATOM 642 O O . ASN A 1 80 ? 0.700 -2.909 -8.451 1.00 90.06 80 ASN A O 1
ATOM 646 N N . PHE A 1 81 ? -0.841 -1.287 -8.241 1.00 90.56 81 PHE A N 1
ATOM 647 C CA . PHE A 1 81 ? 0.090 -0.161 -8.268 1.00 90.56 81 PHE A CA 1
ATOM 648 C C . PHE A 1 81 ? 1.116 -0.254 -7.130 1.00 90.56 81 PHE A C 1
ATOM 650 O O . PHE A 1 81 ? 2.332 -0.241 -7.347 1.00 90.56 81 PHE A O 1
ATOM 657 N N . LEU A 1 82 ? 0.659 -0.444 -5.890 1.00 89.12 82 LEU A N 1
ATOM 658 C CA . LEU A 1 82 ? 1.551 -0.537 -4.734 1.00 89.12 82 LEU A CA 1
ATOM 659 C C . LEU A 1 82 ? 2.476 -1.761 -4.793 1.00 89.12 82 LEU A C 1
ATOM 661 O O . LEU A 1 82 ? 3.619 -1.719 -4.312 1.00 89.12 82 LEU A O 1
ATOM 665 N N . ARG A 1 83 ? 1.997 -2.861 -5.374 1.00 88.69 83 ARG A N 1
ATOM 666 C CA . ARG A 1 83 ? 2.757 -4.102 -5.513 1.00 88.69 83 ARG A CA 1
ATOM 667 C C . ARG A 1 83 ? 3.780 -4.035 -6.643 1.00 88.69 83 ARG A C 1
ATOM 669 O O . ARG A 1 83 ? 4.930 -4.417 -6.418 1.00 88.69 83 ARG A O 1
ATOM 676 N N . ASN A 1 84 ? 3.378 -3.559 -7.817 1.00 87.19 84 ASN A N 1
ATOM 677 C CA . ASN A 1 84 ? 4.191 -3.589 -9.030 1.00 87.19 84 ASN A CA 1
ATOM 678 C C . ASN A 1 84 ? 5.061 -2.335 -9.152 1.00 87.19 84 ASN A C 1
ATOM 680 O O . ASN A 1 84 ? 6.276 -2.459 -9.303 1.00 87.19 84 ASN A O 1
ATOM 684 N N . GLU A 1 85 ? 4.482 -1.143 -8.992 1.00 87.50 85 GLU A N 1
ATOM 685 C CA . GLU A 1 85 ? 5.219 0.117 -9.125 1.00 87.50 85 GLU A CA 1
ATOM 686 C C . GLU A 1 85 ? 5.979 0.478 -7.848 1.00 87.50 85 GLU A C 1
ATOM 688 O O . GLU A 1 85 ? 7.199 0.669 -7.863 1.00 87.50 85 GLU A O 1
ATOM 693 N N . CYS A 1 86 ? 5.299 0.502 -6.695 1.00 85.69 86 CYS A N 1
ATOM 694 C CA . CYS A 1 86 ? 5.978 0.806 -5.432 1.00 85.69 86 CYS A CA 1
ATOM 695 C C . CYS A 1 86 ? 6.795 -0.382 -4.891 1.00 85.69 86 CYS A C 1
ATOM 697 O O . CYS A 1 86 ? 7.553 -0.225 -3.925 1.00 85.69 86 CYS A O 1
ATOM 699 N N . GLY A 1 87 ? 6.663 -1.577 -5.478 1.00 85.25 87 GLY A N 1
ATOM 700 C CA . GLY A 1 87 ? 7.433 -2.765 -5.112 1.00 85.25 87 GLY A CA 1
ATOM 701 C C . GLY A 1 87 ? 7.226 -3.213 -3.662 1.00 85.25 87 GLY A C 1
ATOM 702 O O . GLY A 1 87 ? 8.152 -3.760 -3.041 1.00 85.25 87 GLY A O 1
ATOM 703 N N . LEU A 1 88 ? 6.078 -2.915 -3.051 1.00 86.06 88 LEU A N 1
ATOM 704 C CA . LEU A 1 88 ? 5.779 -3.348 -1.689 1.00 86.06 88 LEU A CA 1
ATOM 705 C C . LEU A 1 88 ? 5.559 -4.867 -1.666 1.00 86.06 88 LEU A C 1
ATOM 707 O O . LEU A 1 88 ? 4.944 -5.458 -2.545 1.00 86.06 88 LEU A O 1
ATOM 711 N N . GLY A 1 89 ? 6.136 -5.528 -0.662 1.00 81.88 89 GLY A N 1
ATOM 712 C CA . GLY A 1 89 ? 6.055 -6.985 -0.560 1.00 81.88 89 GLY A CA 1
ATOM 713 C C . GLY A 1 89 ? 4.668 -7.447 -0.120 1.00 81.88 89 GLY A C 1
ATOM 714 O O . GLY A 1 89 ? 4.027 -6.763 0.673 1.00 81.88 89 GLY A O 1
ATOM 715 N N . LYS A 1 90 ? 4.268 -8.657 -0.534 1.00 80.75 90 LYS A N 1
ATOM 716 C CA . LYS A 1 90 ? 2.964 -9.273 -0.207 1.00 80.75 90 LYS A CA 1
ATOM 717 C C . LYS A 1 90 ? 2.607 -9.224 1.285 1.00 80.75 90 LYS A C 1
ATOM 719 O O . LYS A 1 90 ? 1.472 -8.980 1.639 1.00 80.75 90 LYS A O 1
ATOM 724 N N . ARG A 1 91 ? 3.586 -9.379 2.186 1.00 83.81 91 ARG A N 1
ATOM 725 C CA . ARG A 1 91 ? 3.357 -9.314 3.648 1.00 83.81 91 ARG A CA 1
ATOM 726 C C . ARG A 1 91 ? 2.931 -7.931 4.160 1.00 83.81 91 ARG A C 1
ATOM 728 O O . ARG A 1 91 ? 2.518 -7.805 5.308 1.00 83.81 91 ARG A O 1
ATOM 735 N N . ARG A 1 92 ? 3.123 -6.884 3.356 1.00 86.31 92 ARG A N 1
ATOM 736 C CA . ARG A 1 92 ? 2.843 -5.489 3.714 1.00 86.31 92 ARG A CA 1
ATOM 737 C C . ARG A 1 92 ? 1.569 -4.952 3.075 1.00 86.31 92 ARG A C 1
ATOM 739 O O . ARG A 1 92 ? 1.190 -3.851 3.443 1.00 86.31 92 ARG A O 1
ATOM 746 N N . LEU A 1 93 ? 0.962 -5.680 2.144 1.00 88.75 93 LEU A N 1
ATOM 747 C CA . LEU A 1 93 ? -0.237 -5.271 1.422 1.00 88.75 93 LEU A CA 1
ATOM 748 C C . LEU A 1 93 ? -1.274 -6.376 1.537 1.00 88.75 93 LEU A C 1
ATOM 750 O O . LEU A 1 93 ? -1.010 -7.507 1.131 1.00 88.75 93 LEU A O 1
ATOM 754 N N . ILE A 1 94 ? -2.432 -6.042 2.081 1.00 90.50 94 ILE A N 1
ATOM 755 C CA . ILE A 1 94 ? -3.567 -6.949 2.205 1.00 90.50 94 ILE A CA 1
ATOM 756 C C . ILE A 1 94 ? -4.743 -6.259 1.533 1.00 90.50 94 ILE A C 1
ATOM 758 O O . ILE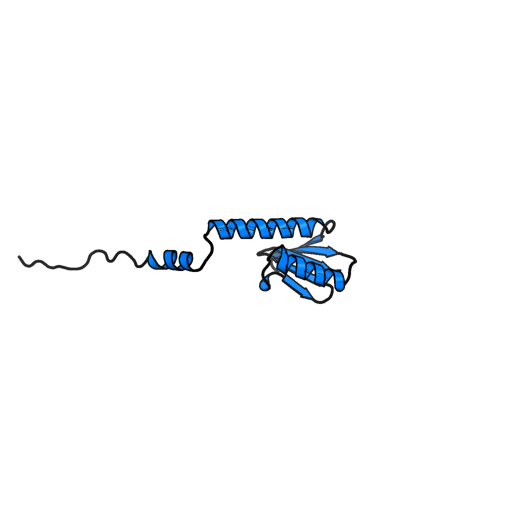 A 1 94 ? -5.013 -5.103 1.840 1.00 90.50 94 ILE A O 1
ATOM 762 N N . LEU A 1 95 ? -5.392 -6.961 0.613 1.00 90.19 95 LEU A N 1
ATOM 763 C CA . LEU A 1 95 ? -6.608 -6.512 -0.048 1.00 90.19 95 LEU A CA 1
ATOM 764 C C . LEU A 1 95 ? -7.750 -7.401 0.441 1.00 90.19 95 LEU A C 1
ATOM 766 O O . LEU A 1 95 ? -7.670 -8.620 0.294 1.00 90.19 95 LEU A O 1
ATOM 770 N N . ASN A 1 96 ? -8.766 -6.788 1.035 1.00 89.38 96 ASN A N 1
ATOM 771 C CA . ASN A 1 96 ? -9.967 -7.444 1.532 1.00 89.38 96 ASN A CA 1
ATOM 772 C C . ASN A 1 96 ? -11.176 -6.767 0.878 1.00 89.38 96 ASN A C 1
ATOM 774 O O . ASN A 1 96 ? -11.731 -5.833 1.437 1.00 89.38 96 ASN A O 1
ATOM 778 N N . GLY A 1 97 ? -11.560 -7.200 -0.322 1.00 88.00 97 GLY A N 1
ATOM 779 C CA . GLY A 1 97 ? -12.667 -6.575 -1.049 1.00 88.00 97 GLY A CA 1
ATOM 780 C C . GLY A 1 97 ? -12.388 -5.105 -1.388 1.00 88.00 97 GLY A C 1
ATOM 781 O O . GLY A 1 97 ? -11.440 -4.791 -2.106 1.00 88.00 97 GLY A O 1
ATOM 782 N N . ASP A 1 98 ? -13.203 -4.209 -0.843 1.00 87.19 98 ASP A N 1
ATOM 783 C CA . ASP A 1 98 ? -13.084 -2.754 -0.979 1.00 87.19 98 ASP A CA 1
ATOM 784 C C . ASP A 1 98 ? -12.048 -2.129 -0.031 1.00 87.19 98 ASP A C 1
ATOM 786 O O . ASP A 1 98 ? -11.837 -0.923 -0.060 1.00 87.19 98 ASP A O 1
ATOM 790 N N . THR A 1 99 ? -11.387 -2.918 0.820 1.00 88.62 99 THR A N 1
ATOM 791 C CA . THR A 1 99 ? -10.474 -2.396 1.838 1.00 88.62 99 THR A CA 1
ATOM 792 C C . THR A 1 99 ? -9.029 -2.800 1.571 1.00 88.62 99 THR A C 1
ATOM 794 O O . THR A 1 99 ? -8.663 -3.980 1.539 1.00 88.62 99 THR A O 1
ATOM 797 N N . LEU A 1 100 ? -8.155 -1.803 1.448 1.00 90.88 100 LEU A N 1
ATOM 798 C CA . LEU A 1 100 ? -6.721 -1.966 1.246 1.00 90.88 100 LEU A CA 1
ATOM 799 C C . LEU A 1 100 ? -5.967 -1.635 2.535 1.00 90.88 100 LEU A C 1
ATOM 801 O O . LEU A 1 100 ? -5.967 -0.506 3.017 1.00 90.88 100 LEU A O 1
ATOM 805 N N . THR A 1 101 ? -5.268 -2.622 3.091 1.00 90.81 101 THR A N 1
ATOM 806 C CA . THR A 1 101 ? -4.463 -2.461 4.306 1.00 90.81 101 THR A CA 1
ATOM 807 C C . THR A 1 101 ? -2.972 -2.513 3.997 1.00 90.81 101 THR A C 1
ATOM 809 O O . THR A 1 101 ? -2.436 -3.514 3.508 1.00 90.81 101 THR A O 1
ATOM 812 N N . ILE A 1 102 ? -2.257 -1.458 4.381 1.00 90.69 102 ILE A N 1
ATOM 813 C CA . ILE A 1 102 ? -0.815 -1.316 4.213 1.00 90.69 102 ILE A CA 1
ATOM 814 C C . ILE A 1 102 ? -0.133 -1.388 5.577 1.00 90.69 102 ILE A C 1
ATOM 816 O O . ILE A 1 102 ? -0.232 -0.491 6.416 1.00 90.69 102 ILE A O 1
ATOM 820 N N . ARG A 1 103 ? 0.648 -2.447 5.789 1.00 89.06 103 ARG A N 1
ATOM 821 C CA . ARG A 1 103 ? 1.379 -2.678 7.038 1.00 89.06 103 ARG A CA 1
ATOM 822 C C . ARG A 1 103 ? 2.794 -2.113 6.980 1.00 89.06 103 ARG A C 1
ATOM 824 O O . ARG A 1 103 ? 3.622 -2.426 6.107 1.00 89.06 103 ARG A O 1
ATOM 831 N N . LYS A 1 104 ? 3.121 -1.304 7.981 1.00 85.19 104 LYS A N 1
ATOM 832 C CA . LYS A 1 104 ? 4.465 -0.806 8.265 1.00 85.19 104 LYS A CA 1
ATOM 833 C C . LYS A 1 104 ? 4.749 -0.996 9.754 1.00 85.19 104 LYS A C 1
ATOM 835 O O . LYS A 1 104 ? 3.850 -1.055 10.573 1.00 85.19 104 LYS A O 1
ATOM 840 N N . ARG A 1 105 ? 6.029 -1.119 10.102 1.00 82.44 105 ARG A N 1
ATOM 841 C CA . ARG A 1 105 ? 6.515 -1.618 11.403 1.00 82.44 105 ARG A CA 1
ATOM 842 C C . ARG A 1 105 ? 5.676 -1.214 12.635 1.00 82.44 105 ARG A C 1
ATOM 844 O O . ARG A 1 105 ? 5.312 -2.089 13.403 1.00 82.44 105 ARG A O 1
ATOM 851 N N . ARG A 1 106 ? 5.371 0.077 12.798 1.00 82.38 106 ARG A N 1
ATOM 852 C CA . ARG A 1 106 ? 4.503 0.621 13.865 1.00 82.38 106 ARG A CA 1
ATOM 853 C C . ARG A 1 106 ? 3.315 1.430 13.326 1.00 82.38 106 ARG A C 1
ATOM 855 O O . ARG A 1 106 ? 2.713 2.193 14.066 1.00 82.38 106 ARG A O 1
ATOM 862 N N . LYS A 1 107 ? 3.052 1.335 12.02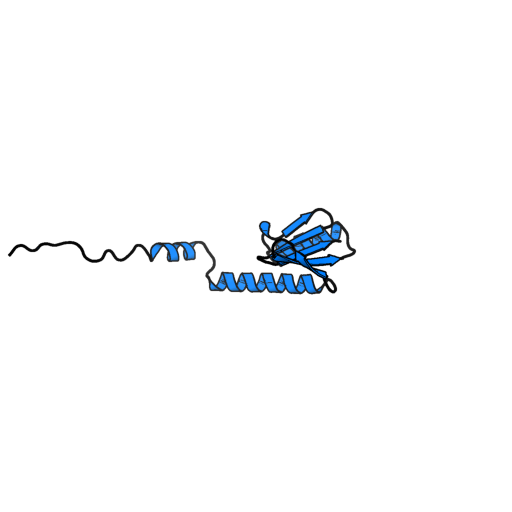0 1.00 86.25 107 LYS A N 1
ATOM 863 C CA . LYS A 1 107 ? 2.028 2.130 11.337 1.00 86.25 107 LYS A CA 1
ATOM 864 C C . LYS A 1 107 ? 1.170 1.243 10.451 1.00 86.25 107 LYS A C 1
ATOM 866 O O . LYS A 1 107 ? 1.715 0.485 9.645 1.00 86.25 107 LYS A O 1
ATOM 871 N N . LEU A 1 108 ? -0.134 1.363 10.581 1.00 89.31 108 LEU A N 1
ATOM 872 C CA . LEU A 1 108 ? -1.114 0.723 9.728 1.00 89.31 108 LEU A CA 1
ATOM 873 C C . LEU A 1 108 ? -1.788 1.816 8.901 1.00 89.31 108 LEU A C 1
ATOM 875 O O . LEU A 1 108 ? -2.137 2.852 9.451 1.00 89.31 108 LEU A O 1
ATOM 879 N N . TYR A 1 109 ? -1.929 1.606 7.599 1.00 89.06 109 TYR A N 1
ATOM 880 C CA . TYR A 1 109 ? -2.762 2.465 6.764 1.00 89.06 109 TYR A CA 1
ATOM 881 C C . TYR A 1 109 ? -3.908 1.617 6.233 1.00 89.06 109 TYR A C 1
ATOM 883 O O . TYR A 1 109 ? -3.640 0.555 5.670 1.00 89.06 109 TYR A O 1
ATOM 891 N N . ILE A 1 110 ? -5.141 2.053 6.438 1.00 90.38 110 ILE A N 1
ATOM 892 C CA . ILE A 1 110 ? -6.344 1.401 5.921 1.00 90.38 110 ILE A CA 1
ATOM 893 C C . ILE A 1 110 ? -6.990 2.372 4.951 1.00 90.38 110 ILE A C 1
ATOM 895 O O . ILE A 1 110 ? -7.159 3.539 5.279 1.00 90.38 110 ILE A O 1
ATOM 899 N N . ILE A 1 111 ? -7.313 1.907 3.754 1.00 89.31 111 ILE A N 1
ATOM 900 C CA . ILE A 1 111 ? -8.042 2.688 2.762 1.00 89.31 111 ILE A CA 1
ATOM 901 C C . ILE A 1 111 ? -9.296 1.894 2.432 1.00 89.31 111 ILE A C 1
ATOM 903 O O . ILE A 1 111 ? -9.185 0.763 1.958 1.00 89.31 111 ILE A O 1
ATOM 907 N N . SER A 1 112 ? -10.454 2.464 2.737 1.00 88.50 112 SER A N 1
ATOM 908 C CA . SER A 1 112 ? -11.765 1.891 2.432 1.00 88.50 112 SER A CA 1
ATOM 909 C C . SER A 1 112 ? -12.335 2.616 1.221 1.00 88.50 112 SER A C 1
ATOM 911 O O . SER A 1 112 ? -12.411 3.844 1.261 1.00 88.50 112 SER A O 1
ATOM 913 N N . TYR A 1 113 ? -12.678 1.881 0.165 1.00 85.56 113 TYR A N 1
ATOM 914 C CA . TYR A 1 113 ? -13.143 2.413 -1.121 1.00 85.56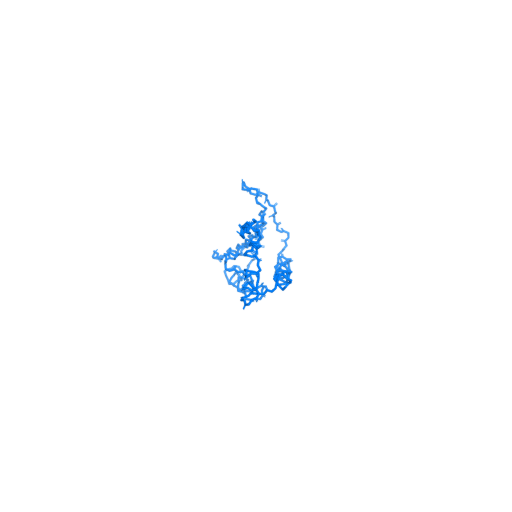 113 TYR A CA 1
ATOM 915 C C . TYR A 1 113 ? -14.647 2.272 -1.335 1.00 85.56 113 TYR A C 1
ATOM 917 O O . TYR A 1 113 ? -15.259 1.405 -0.679 1.00 85.56 113 TYR A O 1
#

Foldseek 3Di:
DDDDDDDDDPPDPPPPVVVVCVVPDDDPVRVVVLVVQLVVQVVVVCVVFPQFDWDQDPVRAIETETEDDPFQVVLVVVLCCSCPVSVDDPVQWDRDGQWIWGDDPRYIYIYGD

pLDDT: mean 76.92, std 14.74, range [47.06, 90.88]